Protein AF-A0A651E9D4-F1 (afdb_monomer)

Secondary structure (DSSP, 8-state):
--HHHHHHHHHHS--------SSSTTS-HHHHHHHHHHHHHHHHHHHHHHHHHHHHHHHHHHHHHTTPPP-TTSTTHHHHHHHHHHHHHHHHHHHHHHHHTT--TT--

Radius of gyration: 17.4 Å; Cα contacts (8 Å, |Δi|>4): 60; chains: 1; bounding box: 36×20×53 Å

Mean predicted aligned error: 10.08 Å

Sequence (108 aa):
MDFWTRMKQTVDKGVETSHDLFEKAKERAQDLSRTGVLKYELMQLEDQAGKQLARLGTAAYEVLQNGKAFTTDNEGVSEIMEEISSLKSRIASKEQELSEAGGKPEDA

Nearest PDB structures (foldseek):
  5y8t-assembly2_B  TM=3.210E-01  e=6.519E+00  Bacillus spizizenii str. W23
  5x11-assembly4_H  TM=3.209E-01  e=6.162E+00  Bacillus spizizenii str. W23
  3hai-assembly1_B  TM=3.333E-01  e=9.676E+00  Homo sapiens

Foldseek 3Di:
DALVVVVVVCVVDVDDDDDDDDDPPDPCVVLCVVLVVLLVVLVVLSVVLVVLVVVLVVQCCVCVVVVHDDDCPPPCNVVSVVSNVVSSVVNVVSCVVSVVSVHDNVND

Structure (mmCIF, N/CA/C/O backbone):
data_AF-A0A651E9D4-F1
#
_entry.id   AF-A0A651E9D4-F1
#
loop_
_atom_site.group_PDB
_atom_site.id
_atom_site.type_symbol
_atom_site.label_atom_id
_atom_site.label_alt_id
_atom_site.label_comp_id
_atom_site.label_asym_id
_atom_site.label_entity_id
_atom_site.label_seq_id
_atom_site.pdbx_PDB_ins_code
_atom_site.Cartn_x
_atom_site.Cartn_y
_atom_site.Cartn_z
_atom_site.occupancy
_atom_site.B_iso_or_equiv
_atom_site.auth_seq_id
_atom_site.auth_comp_id
_atom_site.auth_asym_id
_atom_site.auth_atom_id
_atom_site.pdbx_PDB_model_num
ATOM 1 N N . MET A 1 1 ? 5.769 10.178 -11.707 1.00 58.88 1 MET A N 1
ATOM 2 C CA . MET A 1 1 ? 5.396 10.630 -10.348 1.00 58.88 1 MET A CA 1
ATOM 3 C C . MET A 1 1 ? 5.313 9.418 -9.425 1.00 58.88 1 MET A C 1
ATOM 5 O O . MET A 1 1 ? 4.866 8.385 -9.902 1.00 58.88 1 MET A O 1
ATOM 9 N N . ASP A 1 2 ? 5.714 9.550 -8.157 1.00 72.75 2 ASP A N 1
ATOM 10 C CA . ASP A 1 2 ? 5.643 8.492 -7.122 1.00 72.75 2 ASP A CA 1
ATOM 11 C C . ASP A 1 2 ? 4.192 8.018 -6.882 1.00 72.75 2 ASP A C 1
ATOM 13 O O . ASP A 1 2 ? 3.258 8.832 -6.870 1.00 72.75 2 ASP A O 1
ATOM 17 N N . PHE A 1 3 ? 4.005 6.712 -6.685 1.00 74.38 3 PHE A N 1
ATOM 18 C CA . PHE A 1 3 ? 2.743 6.041 -6.349 1.00 74.38 3 PHE A CA 1
ATOM 19 C C . PHE A 1 3 ? 1.892 6.785 -5.307 1.00 74.38 3 PHE A C 1
ATOM 21 O O . PHE A 1 3 ? 0.688 6.946 -5.506 1.00 74.38 3 PHE A O 1
ATOM 28 N N . TRP A 1 4 ? 2.485 7.317 -4.229 1.00 74.25 4 TRP A N 1
ATOM 29 C CA . TRP A 1 4 ? 1.720 8.048 -3.200 1.00 74.25 4 TRP A CA 1
ATOM 30 C C . TRP A 1 4 ? 1.010 9.278 -3.732 1.00 74.25 4 TRP A C 1
ATOM 32 O O . TRP A 1 4 ? -0.084 9.624 -3.279 1.00 74.25 4 TRP A O 1
ATOM 42 N N . THR A 1 5 ? 1.651 9.943 -4.683 1.00 76.25 5 THR A N 1
ATOM 43 C CA . THR A 1 5 ? 1.091 11.109 -5.350 1.00 76.25 5 THR A CA 1
ATOM 44 C C . THR A 1 5 ? -0.073 10.690 -6.240 1.00 76.25 5 THR A C 1
ATOM 46 O O . THR A 1 5 ? -1.130 11.314 -6.174 1.00 76.25 5 THR A O 1
ATOM 49 N N . ARG A 1 6 ? 0.081 9.597 -7.005 1.00 74.62 6 ARG A N 1
ATOM 50 C CA . ARG A 1 6 ? -0.985 9.040 -7.854 1.00 74.62 6 ARG A CA 1
ATOM 51 C C . ARG A 1 6 ? -2.191 8.618 -7.024 1.00 74.62 6 ARG A C 1
ATOM 53 O O . ARG A 1 6 ? -3.301 9.033 -7.313 1.00 74.62 6 ARG A O 1
ATOM 60 N N . MET A 1 7 ? -1.969 7.891 -5.939 1.00 70.38 7 MET A N 1
ATOM 61 C CA . MET A 1 7 ? -3.045 7.389 -5.095 1.00 70.38 7 MET A CA 1
ATOM 62 C C . MET A 1 7 ? -3.803 8.495 -4.354 1.00 70.38 7 MET A C 1
ATOM 64 O O . MET A 1 7 ? -5.030 8.466 -4.325 1.00 70.38 7 MET A O 1
ATOM 68 N N . LYS A 1 8 ? -3.101 9.495 -3.794 1.00 70.38 8 LYS A N 1
ATOM 69 C CA . LYS A 1 8 ? -3.762 10.693 -3.243 1.00 70.38 8 LYS A CA 1
ATOM 70 C C . LYS A 1 8 ? -4.620 11.365 -4.308 1.00 70.38 8 LYS A C 1
ATOM 72 O O . LYS A 1 8 ? -5.780 11.648 -4.055 1.00 70.38 8 LYS A O 1
ATOM 77 N N . GLN A 1 9 ? -4.087 11.522 -5.519 1.00 66.88 9 GLN A N 1
ATOM 78 C CA . GLN A 1 9 ? -4.847 12.081 -6.630 1.00 66.88 9 GLN A CA 1
ATOM 79 C C . GLN A 1 9 ? -6.028 11.211 -7.057 1.00 66.88 9 GLN A C 1
ATOM 81 O O . GLN A 1 9 ? -7.037 11.784 -7.417 1.00 66.88 9 GLN A O 1
ATOM 86 N N . THR A 1 10 ? -5.957 9.880 -7.023 1.00 63.69 10 THR A N 1
ATOM 87 C CA . THR A 1 10 ? -7.095 9.000 -7.359 1.00 63.69 10 THR A CA 1
ATOM 88 C C . THR A 1 10 ? -8.198 9.054 -6.302 1.00 63.69 10 THR A C 1
ATOM 90 O O . THR A 1 10 ? -9.375 8.944 -6.631 1.00 63.69 10 THR A O 1
ATOM 93 N N . VAL A 1 11 ? -7.836 9.245 -5.032 1.00 59.44 11 VAL A N 1
ATOM 94 C CA . VAL A 1 11 ? -8.810 9.486 -3.958 1.00 59.44 11 VAL A CA 1
ATOM 95 C C . VAL A 1 11 ? -9.416 10.889 -4.084 1.00 59.44 11 VAL A C 1
ATOM 97 O O . VAL A 1 11 ? -10.624 11.045 -3.933 1.00 59.44 11 VAL A O 1
ATOM 100 N N . ASP A 1 12 ? -8.602 11.892 -4.426 1.00 57.69 12 ASP A N 1
ATOM 101 C CA . ASP A 1 12 ? -9.035 13.286 -4.594 1.00 57.69 12 ASP A CA 1
ATOM 102 C C . ASP A 1 12 ? -9.757 13.542 -5.935 1.00 57.69 12 ASP A C 1
ATOM 104 O O . ASP A 1 12 ? -10.542 14.482 -6.061 1.00 57.69 12 ASP A O 1
ATOM 108 N N . LYS A 1 13 ? -9.504 12.714 -6.952 1.00 49.09 13 LYS A N 1
ATOM 109 C CA . LYS A 1 13 ? -10.081 12.773 -8.297 1.00 49.09 13 LYS A CA 1
ATOM 110 C C . LYS A 1 13 ? -10.647 11.403 -8.647 1.00 49.09 13 LYS A C 1
ATOM 112 O O . LYS A 1 13 ? -9.924 10.505 -9.077 1.00 49.09 13 LYS A O 1
ATOM 117 N N . GLY A 1 14 ? -11.961 11.260 -8.514 1.00 47.47 14 GLY A N 1
ATOM 118 C CA . GLY A 1 14 ? -12.688 10.143 -9.105 1.00 47.47 14 GLY A CA 1
ATOM 119 C C . GLY A 1 14 ? -12.519 10.147 -10.627 1.00 47.47 14 GLY A C 1
ATOM 120 O O . GLY A 1 14 ? 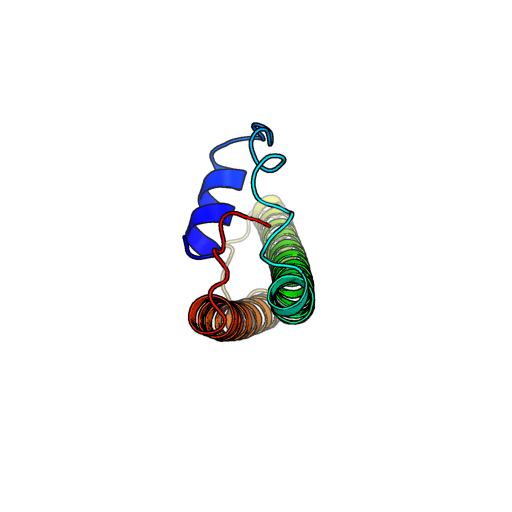-13.200 10.906 -11.300 1.00 47.47 14 GLY A O 1
ATOM 121 N N . VAL A 1 15 ? -11.581 9.320 -11.101 1.00 44.09 15 VAL A N 1
ATOM 122 C CA . VAL A 1 15 ? -11.338 8.813 -12.467 1.00 44.09 15 VAL A CA 1
ATOM 123 C C . VAL A 1 15 ? -11.548 9.806 -13.619 1.00 44.09 15 VAL A C 1
ATOM 125 O O . VAL A 1 15 ? -12.674 10.080 -14.020 1.00 44.09 15 VAL A O 1
ATOM 128 N N . GLU A 1 16 ? -10.453 10.194 -14.280 1.00 39.28 16 GLU A N 1
ATOM 129 C CA . GLU A 1 16 ? -10.502 10.658 -15.670 1.00 39.28 16 GLU A CA 1
ATOM 130 C C . GLU A 1 16 ? -9.383 10.013 -16.502 1.00 39.28 16 GLU A C 1
ATOM 132 O O . GLU A 1 16 ? -8.276 9.764 -16.025 1.00 39.28 16 GLU A O 1
ATOM 137 N N . THR A 1 17 ? -9.759 9.647 -17.721 1.00 47.06 17 THR A N 1
ATOM 138 C CA . THR A 1 17 ? -9.317 8.458 -18.458 1.00 47.06 17 THR A CA 1
ATOM 139 C C . THR A 1 17 ? -8.160 8.711 -19.427 1.00 47.06 17 THR A C 1
ATOM 141 O O . THR A 1 17 ? -7.891 9.828 -19.855 1.00 47.06 17 THR A O 1
ATOM 144 N N . S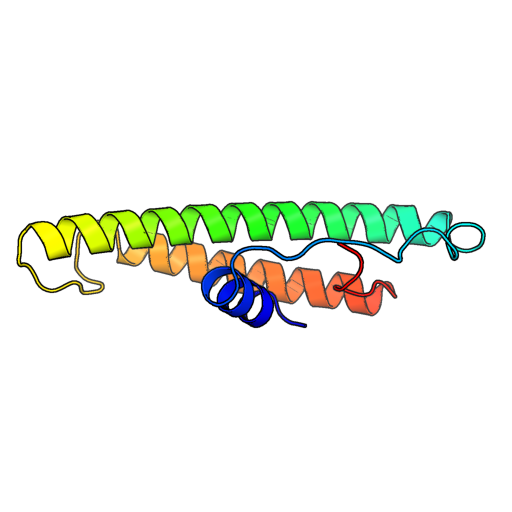ER A 1 18 ? -7.537 7.602 -19.818 1.00 43.56 18 SER A N 1
ATOM 145 C CA . SER A 1 18 ? -6.434 7.404 -20.753 1.00 43.56 18 SER A CA 1
ATOM 146 C C . SER A 1 18 ? -6.762 7.706 -22.227 1.00 43.56 18 SER A C 1
ATOM 148 O O . SER A 1 18 ? -7.584 7.040 -22.858 1.00 43.56 18 SER A O 1
ATOM 150 N N . HIS A 1 19 ? -6.024 8.644 -22.823 1.00 36.72 19 HIS A N 1
ATOM 151 C CA . HIS A 1 19 ? -5.823 8.750 -24.271 1.00 36.72 19 HIS A CA 1
ATOM 152 C C . HIS A 1 19 ? -4.456 9.404 -24.523 1.00 36.72 19 HIS A C 1
ATOM 154 O O . HIS A 1 19 ? -4.192 10.423 -23.901 1.00 36.72 19 HIS A O 1
ATOM 160 N N . ASP A 1 20 ? -3.608 8.771 -25.352 1.00 39.44 20 ASP A N 1
ATOM 161 C CA . ASP A 1 20 ? -2.384 9.312 -26.012 1.00 39.44 20 ASP A CA 1
ATOM 162 C C . ASP A 1 20 ? -1.137 8.395 -26.002 1.00 39.44 20 ASP A C 1
ATOM 164 O O . ASP A 1 20 ? -0.001 8.867 -25.946 1.00 39.44 20 ASP A O 1
ATOM 168 N N . LEU A 1 21 ? -1.285 7.067 -26.118 1.00 42.38 21 LEU A N 1
ATOM 169 C CA . LEU A 1 21 ? -0.119 6.154 -26.129 1.00 42.38 21 LEU A CA 1
ATOM 170 C C . LEU A 1 21 ? 0.089 5.322 -27.407 1.00 42.38 21 LEU A C 1
ATOM 172 O O . LEU A 1 21 ? 0.903 4.400 -27.405 1.00 42.38 21 LEU A O 1
ATOM 176 N N . PHE A 1 22 ? -0.573 5.641 -28.527 1.00 36.97 22 PHE A N 1
ATOM 177 C CA . PHE A 1 22 ? -0.524 4.775 -29.720 1.00 36.97 22 PHE A CA 1
ATOM 178 C C . PHE A 1 22 ? 0.590 5.080 -30.750 1.00 36.97 22 PHE A C 1
ATOM 180 O O . PHE A 1 22 ? 0.905 4.217 -31.565 1.00 36.97 22 PHE A O 1
ATOM 187 N N . GLU A 1 23 ? 1.251 6.245 -30.727 1.00 41.91 23 GLU A N 1
ATOM 188 C CA . GLU A 1 23 ? 2.114 6.662 -31.857 1.00 41.91 23 GLU A CA 1
ATOM 189 C C . GLU A 1 23 ? 3.614 6.296 -31.776 1.00 41.91 23 GLU A C 1
ATOM 191 O O . GLU A 1 23 ? 4.330 6.470 -32.759 1.00 41.91 23 GLU A O 1
ATOM 196 N N . LYS A 1 24 ? 4.134 5.742 -30.667 1.00 46.94 24 LYS A N 1
ATOM 197 C CA . LYS A 1 24 ? 5.601 5.541 -30.489 1.00 46.94 24 LYS A CA 1
ATOM 198 C C . LYS A 1 24 ? 6.092 4.083 -30.456 1.00 46.94 24 LYS A C 1
ATOM 200 O O . LYS A 1 24 ? 7.239 3.823 -30.100 1.00 46.94 24 LYS A O 1
ATOM 205 N N . ALA A 1 25 ? 5.260 3.116 -30.839 1.00 45.28 25 ALA A N 1
ATOM 206 C CA . ALA A 1 25 ? 5.487 1.696 -30.539 1.00 45.28 25 ALA A CA 1
ATOM 207 C C . ALA A 1 25 ? 6.538 0.952 -31.403 1.00 45.28 25 ALA A C 1
ATOM 209 O O . ALA A 1 25 ? 6.926 -0.158 -31.049 1.00 45.28 25 ALA A O 1
ATOM 210 N N . LYS A 1 26 ? 7.021 1.506 -32.526 1.00 40.38 26 LYS A N 1
ATOM 211 C CA . LYS A 1 26 ? 7.759 0.705 -33.530 1.00 40.38 26 LYS A CA 1
ATOM 212 C C . LYS A 1 26 ? 9.275 0.556 -33.293 1.00 40.38 26 LYS A C 1
ATOM 214 O O . LYS A 1 26 ? 9.840 -0.432 -33.749 1.00 40.38 26 LYS A O 1
ATOM 219 N N . GLU A 1 27 ? 9.932 1.459 -32.559 1.00 50.28 27 GLU A N 1
ATOM 220 C CA . GLU A 1 27 ? 11.394 1.397 -32.317 1.00 50.28 27 GLU A CA 1
ATOM 221 C C . GLU A 1 27 ? 11.803 0.761 -30.968 1.00 50.28 27 GLU A C 1
ATOM 223 O O . GLU A 1 27 ? 12.978 0.481 -30.762 1.00 50.28 27 GLU A O 1
ATOM 228 N N . ARG A 1 28 ? 10.862 0.467 -30.052 1.00 52.41 28 ARG A N 1
ATOM 229 C CA . ARG A 1 28 ? 11.153 0.061 -28.654 1.00 52.41 28 ARG A CA 1
ATOM 230 C C . ARG A 1 28 ? 10.936 -1.421 -28.310 1.00 52.41 28 ARG A C 1
ATOM 232 O O . ARG A 1 28 ? 10.807 -1.756 -27.141 1.00 52.41 28 ARG A O 1
ATOM 239 N N . ALA A 1 29 ? 10.852 -2.331 -29.278 1.00 51.56 29 ALA A N 1
ATOM 240 C CA . ALA A 1 29 ?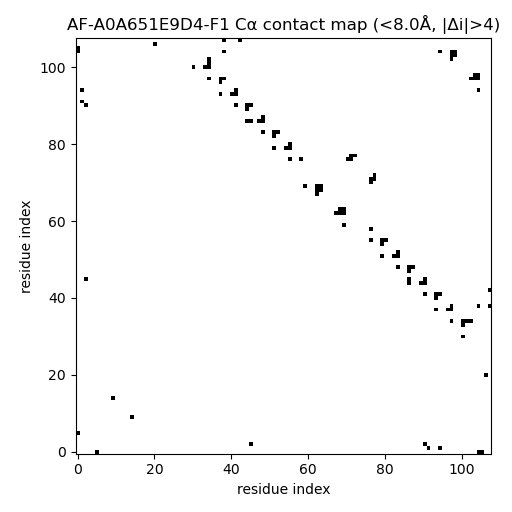 10.344 -3.691 -29.030 1.00 51.56 29 ALA A CA 1
ATOM 241 C C . ALA A 1 29 ? 11.144 -4.533 -28.002 1.00 51.56 29 ALA A C 1
ATOM 243 O O . ALA A 1 29 ? 10.538 -5.302 -27.258 1.00 51.56 29 ALA A O 1
ATOM 244 N N . GLN A 1 30 ? 12.476 -4.391 -27.922 1.00 49.34 30 GLN A N 1
ATOM 245 C CA . GLN A 1 30 ? 13.296 -5.132 -26.944 1.00 49.34 30 GLN A CA 1
ATOM 246 C C . GLN A 1 30 ? 13.277 -4.497 -25.545 1.00 49.34 30 GLN A C 1
ATOM 248 O O . GLN A 1 30 ? 13.100 -5.216 -24.559 1.00 49.34 30 GLN A O 1
ATOM 253 N N . ASP A 1 31 ? 13.346 -3.167 -25.454 1.00 56.44 31 ASP A N 1
ATOM 254 C CA . ASP A 1 31 ? 13.185 -2.446 -24.184 1.00 56.44 31 ASP A CA 1
ATOM 255 C C . ASP A 1 31 ? 11.769 -2.632 -23.616 1.00 56.44 31 ASP A C 1
ATOM 257 O O . ASP A 1 31 ? 11.597 -2.850 -22.420 1.00 56.44 31 ASP A O 1
ATOM 261 N N . LEU A 1 32 ? 10.745 -2.697 -24.476 1.00 60.47 32 LEU A N 1
ATOM 262 C CA . LEU A 1 32 ? 9.354 -2.961 -24.093 1.00 60.47 32 LEU A CA 1
ATOM 263 C C . LEU A 1 32 ? 9.161 -4.299 -23.371 1.00 60.47 32 LEU A C 1
ATOM 265 O O . LEU A 1 32 ? 8.264 -4.387 -22.537 1.00 60.47 32 LEU A O 1
ATOM 269 N N . SER A 1 33 ? 9.982 -5.323 -23.633 1.00 66.31 33 SER A N 1
ATOM 270 C CA . SER A 1 33 ? 9.844 -6.607 -22.934 1.00 66.31 33 SER A CA 1
ATOM 271 C C . SER A 1 33 ? 10.320 -6.511 -21.485 1.00 66.31 33 SER A C 1
ATOM 273 O O . SER A 1 33 ? 9.608 -6.943 -20.580 1.00 66.31 33 SER A O 1
ATOM 275 N N . ARG A 1 34 ? 11.508 -5.938 -21.240 1.00 71.12 34 ARG A N 1
ATOM 276 C CA . ARG A 1 34 ? 12.058 -5.803 -19.880 1.00 71.12 34 ARG A CA 1
ATOM 277 C C . ARG A 1 34 ? 11.294 -4.751 -19.081 1.00 71.12 34 ARG A C 1
ATOM 279 O O . ARG A 1 34 ? 10.886 -5.008 -17.953 1.00 71.12 34 ARG A O 1
ATOM 286 N N . THR A 1 35 ? 11.043 -3.596 -19.686 1.00 79.44 35 THR A N 1
ATOM 287 C CA . THR A 1 35 ? 10.227 -2.531 -19.100 1.00 79.44 35 THR A CA 1
ATOM 288 C C . THR A 1 35 ? 8.784 -2.998 -18.885 1.00 79.44 35 THR A C 1
ATOM 290 O O . THR A 1 35 ? 8.174 -2.626 -17.892 1.00 79.44 35 THR A O 1
ATOM 293 N N . GLY A 1 36 ? 8.236 -3.849 -19.760 1.00 80.00 36 GLY A N 1
ATOM 294 C CA . GLY A 1 36 ? 6.889 -4.412 -19.623 1.00 80.00 36 GLY A CA 1
ATOM 295 C C . GLY A 1 36 ? 6.734 -5.323 -18.406 1.00 80.00 36 GLY A C 1
ATOM 296 O O . GLY A 1 36 ? 5.761 -5.183 -17.669 1.00 80.00 36 GLY A O 1
ATOM 297 N N . VAL A 1 37 ? 7.714 -6.195 -18.142 1.00 85.69 37 VAL A N 1
ATOM 298 C CA . VAL A 1 37 ? 7.735 -7.016 -16.916 1.00 85.69 37 VAL A CA 1
ATOM 299 C C . VAL A 1 37 ? 7.817 -6.127 -15.675 1.00 85.69 37 VAL A C 1
ATOM 301 O O . VAL A 1 37 ? 7.009 -6.286 -14.766 1.00 85.69 37 VAL A O 1
ATOM 304 N N . LEU A 1 38 ? 8.719 -5.137 -15.665 1.00 81.62 38 LEU A N 1
ATOM 305 C CA . LEU A 1 38 ? 8.861 -4.206 -14.539 1.00 81.62 38 LEU A CA 1
ATOM 306 C C . LEU A 1 38 ? 7.581 -3.396 -14.282 1.00 81.62 38 LEU A C 1
ATOM 308 O O . LEU A 1 38 ? 7.192 -3.224 -13.131 1.00 81.62 38 LEU A O 1
ATOM 312 N N . LYS A 1 39 ? 6.892 -2.943 -15.338 1.00 82.94 39 LYS A N 1
ATOM 313 C CA . LYS A 1 39 ? 5.588 -2.268 -15.228 1.00 82.94 39 LYS A CA 1
ATOM 314 C C . LYS A 1 39 ? 4.510 -3.183 -14.662 1.00 82.94 39 LYS A C 1
ATOM 316 O O . LYS A 1 39 ? 3.727 -2.750 -13.828 1.00 82.94 39 LYS A O 1
ATOM 321 N N . TYR A 1 40 ? 4.463 -4.437 -15.104 1.00 84.44 40 TYR A N 1
ATOM 322 C CA . TYR A 1 40 ? 3.491 -5.400 -14.600 1.00 84.44 40 TYR A CA 1
ATOM 323 C C . TYR A 1 40 ? 3.727 -5.723 -13.119 1.00 84.44 40 TYR A C 1
ATOM 325 O O . TYR A 1 40 ? 2.783 -5.722 -12.333 1.00 84.44 40 TYR A O 1
ATOM 333 N N . GLU A 1 41 ? 4.983 -5.941 -12.722 1.00 85.12 41 GLU A N 1
ATOM 334 C CA . GLU A 1 41 ? 5.363 -6.122 -11.317 1.00 85.12 41 GLU A CA 1
ATOM 335 C C . GLU A 1 41 ? 4.996 -4.896 -10.474 1.00 85.12 41 GLU A C 1
ATOM 337 O O . GLU A 1 41 ? 4.448 -5.041 -9.383 1.00 85.12 41 GLU A O 1
ATOM 342 N N . LEU A 1 42 ? 5.255 -3.693 -10.993 1.00 85.44 42 LEU A N 1
ATOM 343 C CA . LEU A 1 42 ? 4.883 -2.443 -10.341 1.00 85.44 42 LEU A CA 1
ATOM 344 C C . LEU A 1 42 ? 3.360 -2.345 -10.164 1.00 85.44 42 LEU A C 1
ATOM 346 O O . LEU A 1 42 ? 2.896 -2.144 -9.047 1.00 85.44 42 LEU A O 1
ATOM 350 N N . MET A 1 43 ? 2.583 -2.598 -11.220 1.00 84.44 43 MET A N 1
ATOM 351 C CA . MET A 1 43 ? 1.116 -2.617 -11.175 1.00 84.44 43 MET A CA 1
ATOM 352 C C . MET A 1 43 ? 0.586 -3.617 -10.136 1.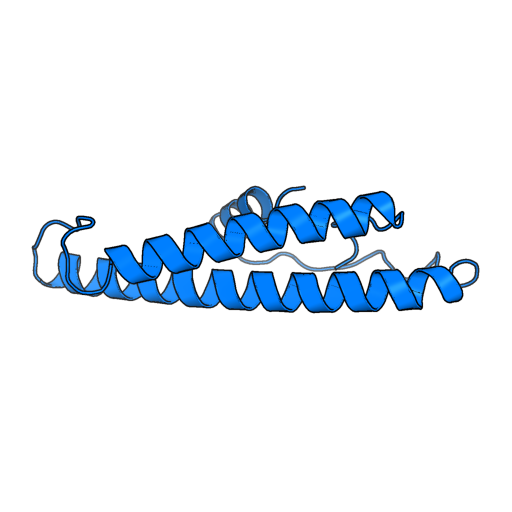00 84.44 43 MET A C 1
ATOM 354 O O . MET A 1 43 ? -0.351 -3.309 -9.403 1.00 84.44 43 MET A O 1
ATOM 358 N N . GLN A 1 44 ? 1.187 -4.807 -10.028 1.00 86.62 44 GLN A N 1
ATOM 359 C CA . GLN A 1 44 ? 0.803 -5.779 -9.000 1.00 86.62 44 GLN A CA 1
ATOM 360 C C . GLN A 1 44 ? 1.090 -5.276 -7.580 1.00 86.62 44 GLN A C 1
ATOM 362 O O . GLN A 1 44 ? 0.266 -5.468 -6.686 1.00 86.62 44 GLN A O 1
ATOM 367 N N . LEU A 1 45 ? 2.251 -4.656 -7.355 1.00 87.75 45 LEU A N 1
ATOM 368 C CA . LEU A 1 45 ? 2.603 -4.089 -6.051 1.00 87.75 45 LEU A CA 1
ATOM 369 C C . LEU A 1 45 ? 1.664 -2.939 -5.669 1.00 87.75 45 LEU A C 1
ATOM 371 O O . LEU A 1 45 ? 1.249 -2.845 -4.514 1.00 87.75 45 LEU A O 1
ATOM 375 N N . GLU A 1 46 ? 1.300 -2.099 -6.635 1.00 84.88 46 GLU A N 1
ATOM 376 C CA . GLU A 1 46 ? 0.346 -1.002 -6.459 1.00 84.88 46 GLU A CA 1
ATOM 377 C C . GLU A 1 46 ? -1.064 -1.512 -6.136 1.00 84.88 46 GLU A C 1
ATOM 379 O O . GLU A 1 46 ? -1.689 -1.011 -5.202 1.00 84.88 46 GLU A O 1
ATOM 384 N N . ASP A 1 47 ? -1.545 -2.548 -6.832 1.00 85.81 47 ASP A N 1
ATOM 385 C CA . ASP A 1 47 ? -2.824 -3.207 -6.528 1.00 85.81 47 ASP A CA 1
ATOM 386 C C . ASP A 1 47 ? -2.826 -3.815 -5.114 1.00 85.81 47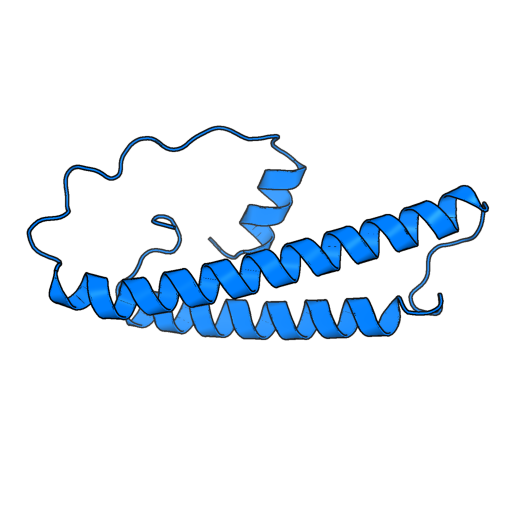 ASP A C 1
ATOM 388 O O . ASP A 1 47 ? -3.780 -3.640 -4.351 1.00 85.81 47 ASP A O 1
ATOM 392 N N . GLN A 1 48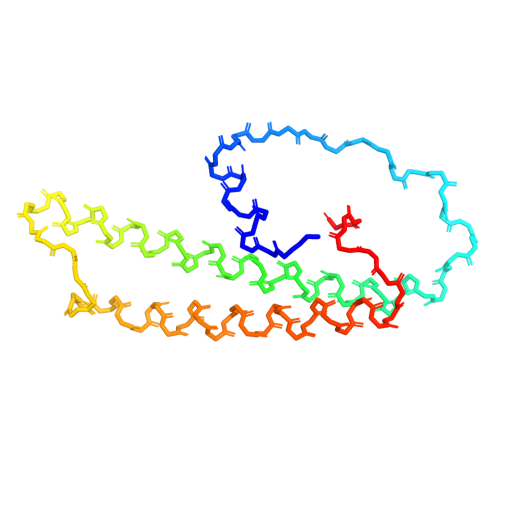 ? -1.731 -4.470 -4.713 1.00 89.00 48 GLN A N 1
ATOM 393 C CA . GLN A 1 48 ? -1.571 -4.985 -3.349 1.00 89.00 48 GLN A CA 1
ATOM 394 C C . GLN A 1 48 ? -1.604 -3.860 -2.306 1.00 89.00 48 GLN A C 1
ATOM 396 O O . GLN A 1 48 ? -2.297 -3.982 -1.294 1.00 89.00 48 GLN A O 1
ATOM 401 N N . ALA A 1 49 ? -0.903 -2.751 -2.555 1.00 85.62 49 ALA A N 1
ATOM 402 C CA . ALA A 1 49 ? -0.909 -1.591 -1.668 1.00 85.62 49 ALA A CA 1
ATOM 403 C C . ALA A 1 49 ? -2.307 -0.960 -1.568 1.00 85.62 49 ALA A C 1
ATOM 405 O O . ALA A 1 49 ? -2.761 -0.643 -0.467 1.00 85.62 49 ALA A O 1
ATOM 406 N N . GLY A 1 50 ? -3.019 -0.843 -2.694 1.00 83.94 50 GLY A N 1
ATOM 407 C CA . GLY A 1 50 ? -4.398 -0.361 -2.745 1.00 83.94 50 GLY A CA 1
ATOM 408 C C . GLY A 1 50 ? -5.353 -1.227 -1.921 1.00 83.94 50 GLY A C 1
ATOM 409 O O . GLY A 1 50 ? -6.132 -0.700 -1.127 1.00 83.94 50 GLY A O 1
ATOM 410 N N . LYS A 1 51 ? -5.246 -2.557 -2.025 1.00 90.88 51 LYS A N 1
ATOM 411 C CA . LYS A 1 51 ? -6.040 -3.500 -1.217 1.00 90.88 51 LYS A CA 1
ATOM 412 C C . LYS A 1 51 ? -5.779 -3.352 0.280 1.00 90.88 51 LYS A C 1
ATOM 414 O O . LYS A 1 51 ? -6.730 -3.349 1.060 1.00 90.88 51 LYS A O 1
ATOM 419 N N . GLN A 1 52 ? -4.520 -3.193 0.686 1.00 91.62 52 GLN A N 1
ATOM 420 C CA . GLN A 1 52 ? -4.186 -3.009 2.100 1.00 91.62 52 GLN A CA 1
ATOM 421 C C . GLN A 1 52 ? -4.686 -1.675 2.649 1.00 91.62 52 GLN A C 1
ATOM 423 O O . GLN A 1 52 ? -5.180 -1.606 3.771 1.00 91.62 52 GLN A O 1
ATOM 428 N N . LEU A 1 53 ? -4.642 -0.618 1.843 1.00 89.62 53 LEU A N 1
ATOM 429 C CA . LEU A 1 53 ? -5.210 0.670 2.229 1.00 89.62 53 LEU A CA 1
ATOM 430 C C . LEU A 1 53 ? -6.733 0.642 2.313 1.00 89.62 53 LEU A C 1
ATOM 432 O O . LEU A 1 53 ? -7.293 1.230 3.235 1.00 89.62 53 LEU A O 1
ATOM 436 N N . ALA A 1 54 ? -7.404 -0.077 1.411 1.00 89.81 54 ALA A N 1
ATOM 437 C CA . ALA A 1 54 ? -8.838 -0.317 1.521 1.00 89.81 54 ALA A CA 1
ATOM 438 C C . ALA A 1 54 ? -9.168 -1.074 2.818 1.00 89.81 54 ALA A C 1
ATOM 440 O O . ALA A 1 54 ? -10.058 -0.656 3.554 1.00 89.81 54 ALA A O 1
ATOM 441 N N . ARG A 1 55 ? -8.396 -2.119 3.152 1.00 92.31 55 ARG A N 1
ATOM 442 C CA . ARG A 1 55 ? -8.531 -2.869 4.411 1.00 92.31 55 ARG A CA 1
ATOM 443 C C . ARG A 1 55 ? -8.325 -1.977 5.639 1.00 92.31 55 ARG A C 1
ATOM 445 O O . ARG A 1 55 ? -9.112 -2.055 6.579 1.00 92.31 55 ARG A O 1
ATOM 452 N N . LEU A 1 56 ? -7.320 -1.099 5.614 1.00 92.38 56 LEU A N 1
ATOM 453 C CA . LEU A 1 56 ? -7.088 -0.107 6.666 1.00 92.38 56 LEU A CA 1
ATOM 454 C C . LEU A 1 56 ? -8.277 0.854 6.805 1.00 92.38 56 LEU A C 1
ATOM 456 O O . LEU A 1 56 ? -8.708 1.144 7.918 1.00 92.38 56 LEU A O 1
ATOM 460 N N . GLY A 1 57 ? -8.830 1.321 5.682 1.00 91.44 57 GLY A N 1
ATOM 461 C CA . GLY A 1 57 ? -10.020 2.170 5.650 1.00 91.44 57 GLY A CA 1
ATOM 462 C C . GLY A 1 57 ? -11.258 1.481 6.228 1.00 91.44 57 GLY A C 1
ATOM 463 O O . GLY A 1 57 ? -11.987 2.098 7.001 1.00 91.44 57 GLY A O 1
ATOM 464 N N . THR A 1 58 ? -11.470 0.197 5.921 1.00 92.69 58 THR A N 1
ATOM 465 C CA . THR A 1 58 ? -12.539 -0.615 6.521 1.00 92.69 58 THR A CA 1
ATOM 466 C C . THR A 1 58 ? -12.357 -0.744 8.032 1.00 92.69 58 THR A C 1
ATOM 468 O O . THR A 1 58 ? -13.295 -0.460 8.772 1.00 92.69 58 THR A O 1
ATOM 471 N N . ALA A 1 59 ? -11.151 -1.078 8.502 1.00 90.94 59 ALA A N 1
ATOM 472 C CA . ALA A 1 59 ? -10.862 -1.168 9.935 1.00 90.94 59 ALA A CA 1
ATOM 473 C C . ALA A 1 59 ? -11.095 0.175 10.650 1.00 90.94 59 ALA A C 1
ATOM 475 O O . ALA A 1 59 ? -11.709 0.224 11.717 1.00 90.94 59 ALA A O 1
ATOM 476 N N . ALA A 1 60 ? -10.668 1.286 10.041 1.00 91.88 60 ALA A N 1
ATOM 477 C CA . ALA A 1 60 ? -10.927 2.622 10.566 1.00 91.88 60 ALA A CA 1
ATOM 478 C C . ALA A 1 60 ? -12.429 2.928 10.632 1.00 91.88 60 ALA A C 1
ATOM 480 O O . ALA A 1 60 ? -12.911 3.413 11.654 1.00 91.88 60 ALA A O 1
ATOM 481 N N . TYR A 1 61 ? -13.179 2.610 9.574 1.00 92.25 61 TYR A N 1
ATOM 482 C CA . TYR A 1 61 ? -14.627 2.794 9.539 1.00 92.25 61 TYR A CA 1
ATOM 483 C C . TYR A 1 61 ? -15.328 2.011 10.655 1.00 92.25 61 TYR A C 1
ATOM 485 O O . TYR A 1 61 ? -16.132 2.588 11.381 1.00 92.25 61 TYR A O 1
ATOM 493 N N . GLU A 1 62 ? -14.991 0.735 10.848 1.00 90.69 62 GLU A N 1
ATOM 494 C CA . GLU A 1 62 ? -15.578 -0.111 11.894 1.00 90.69 62 GLU A CA 1
ATOM 495 C C . GLU A 1 62 ? -15.284 0.420 13.304 1.00 90.69 62 GLU A C 1
ATOM 497 O O . GLU A 1 62 ? -16.175 0.482 14.157 1.00 90.69 62 GLU A O 1
ATOM 502 N N . VAL A 1 63 ? -14.046 0.846 13.569 1.00 91.31 63 VAL A N 1
ATOM 503 C CA . VAL A 1 63 ? -13.663 1.425 14.867 1.00 91.31 63 VAL A CA 1
ATOM 504 C C . VAL A 1 63 ? -14.437 2.719 15.134 1.00 91.31 63 VAL A C 1
ATOM 506 O O . VAL A 1 63 ? -15.004 2.889 16.219 1.00 91.31 63 VAL A O 1
ATOM 509 N N . LEU A 1 64 ? -14.518 3.600 14.135 1.00 90.19 64 LEU A N 1
ATOM 510 C CA . LEU A 1 64 ? -15.210 4.884 14.243 1.00 90.19 64 LEU A CA 1
ATOM 511 C C . LEU A 1 64 ? -16.733 4.723 14.340 1.00 90.19 64 LEU A C 1
ATOM 513 O O . LEU A 1 64 ? -17.371 5.449 15.101 1.00 90.19 64 LEU A O 1
ATOM 517 N N . GLN A 1 65 ? -17.323 3.751 13.638 1.00 92.75 65 GLN A N 1
ATOM 518 C CA . GLN A 1 65 ? -18.752 3.431 13.728 1.00 92.75 65 GLN A CA 1
ATOM 519 C C . GLN A 1 65 ? -19.143 2.997 15.147 1.00 92.75 65 GLN A C 1
ATOM 521 O O . GLN A 1 65 ? -20.227 3.327 15.624 1.00 92.75 65 GLN A O 1
ATOM 526 N N . ASN A 1 66 ? -18.235 2.316 15.848 1.00 89.19 66 ASN A N 1
ATOM 527 C CA . ASN A 1 66 ? -18.399 1.938 17.250 1.00 89.19 66 ASN A CA 1
ATOM 528 C C . ASN A 1 66 ? -18.115 3.091 18.236 1.00 89.19 66 ASN A C 1
ATOM 530 O O . ASN A 1 66 ? -18.084 2.866 19.448 1.00 89.19 66 ASN A O 1
ATOM 534 N N . GLY A 1 67 ? -17.876 4.312 17.742 1.00 88.81 67 GLY A N 1
ATOM 535 C CA . GLY A 1 67 ? -17.597 5.499 18.553 1.00 88.81 67 GLY A CA 1
ATOM 536 C C . GLY A 1 67 ? -16.244 5.466 19.267 1.00 88.81 67 GLY A C 1
ATOM 537 O O . GLY A 1 67 ? -16.040 6.209 20.226 1.00 88.81 67 GLY A O 1
ATOM 538 N N . LYS A 1 68 ? -15.325 4.591 18.841 1.00 88.44 68 LYS A N 1
ATOM 539 C CA . LYS A 1 68 ? -13.987 4.462 19.426 1.00 88.44 68 LYS A CA 1
ATOM 540 C C . LYS A 1 68 ? -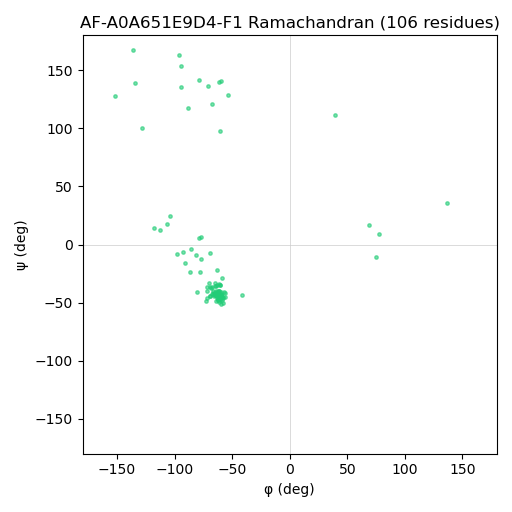12.982 5.309 18.650 1.00 88.44 68 LYS A C 1
ATOM 542 O O . LYS A 1 68 ? -13.153 5.571 17.462 1.00 88.44 68 LYS A O 1
ATOM 547 N N . ALA A 1 69 ? -11.912 5.719 19.324 1.00 88.31 69 ALA A N 1
ATOM 548 C CA . ALA A 1 69 ? -10.780 6.350 18.658 1.00 88.31 69 ALA A CA 1
ATOM 549 C C . ALA A 1 69 ? -10.016 5.313 17.821 1.00 88.31 69 ALA A C 1
ATOM 551 O O . ALA A 1 69 ? -9.774 4.201 18.295 1.00 88.31 69 ALA A O 1
ATOM 552 N N . PHE A 1 70 ? -9.635 5.699 16.603 1.00 90.44 70 PHE A N 1
ATOM 553 C CA . PHE A 1 70 ? -8.767 4.906 15.737 1.00 90.44 70 PHE A CA 1
ATOM 554 C C . PHE A 1 70 ? -7.296 5.238 16.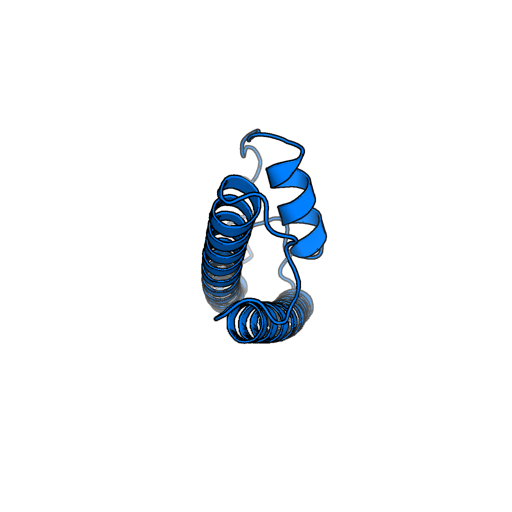016 1.00 90.44 70 PHE A C 1
ATOM 556 O O . PHE A 1 70 ? -6.867 6.380 15.850 1.00 90.44 70 PHE A O 1
ATOM 563 N N . THR A 1 71 ? -6.540 4.243 16.462 1.00 90.12 71 THR A N 1
ATOM 564 C CA . THR A 1 71 ? -5.120 4.293 16.809 1.00 90.12 71 THR A CA 1
ATOM 565 C C . THR A 1 71 ? -4.397 3.066 16.245 1.00 90.12 71 THR A C 1
ATOM 567 O O . THR A 1 71 ? -5.010 2.086 15.822 1.00 90.12 71 THR A O 1
ATOM 570 N N . THR A 1 72 ? -3.066 3.097 16.244 1.00 86.62 72 THR A N 1
ATOM 571 C CA . THR A 1 72 ? -2.227 1.968 15.805 1.00 86.62 72 THR A CA 1
ATOM 572 C C . THR A 1 72 ? -2.381 0.720 16.673 1.00 86.62 72 THR A C 1
ATOM 574 O O . THR A 1 72 ? -2.107 -0.384 16.207 1.00 86.62 72 THR A O 1
ATOM 577 N N . ASP A 1 73 ? -2.847 0.895 17.909 1.00 85.88 73 ASP A N 1
ATOM 578 C CA . ASP A 1 73 ? -3.029 -0.178 18.888 1.00 85.88 73 ASP A CA 1
ATOM 579 C C . ASP A 1 73 ? -4.339 -0.948 18.674 1.00 85.88 73 ASP A C 1
ATOM 581 O O . ASP A 1 73 ? -4.575 -1.968 19.324 1.00 85.88 73 ASP A O 1
ATOM 585 N N . ASN A 1 74 ? -5.219 -0.471 17.784 1.00 87.88 74 ASN A N 1
ATOM 586 C CA . ASN A 1 74 ? -6.380 -1.248 17.378 1.00 87.88 74 ASN A CA 1
ATOM 587 C C . ASN A 1 74 ? -5.928 -2.559 16.718 1.00 87.88 74 ASN A C 1
ATOM 589 O O . ASN A 1 74 ? -4.971 -2.600 15.942 1.00 87.88 74 ASN A O 1
ATOM 593 N N . GLU A 1 75 ? -6.638 -3.639 17.034 1.00 85.25 75 GLU A N 1
ATOM 594 C CA . GLU A 1 75 ? -6.302 -4.989 16.590 1.00 85.25 75 GLU A CA 1
ATOM 595 C C . GLU A 1 75 ? -6.139 -5.063 15.062 1.00 85.25 75 GLU A C 1
ATOM 597 O O . GLU A 1 75 ? -6.980 -4.577 14.307 1.00 85.25 75 GLU A O 1
ATOM 602 N N . GLY A 1 76 ? -5.017 -5.628 14.608 1.00 84.94 76 GLY A N 1
ATOM 603 C CA . GLY A 1 76 ? -4.678 -5.768 13.188 1.00 84.94 76 GLY A CA 1
ATOM 604 C C . GLY A 1 76 ? -4.223 -4.484 12.477 1.00 84.94 76 GLY A C 1
ATOM 605 O O . GLY A 1 76 ? -3.691 -4.572 11.374 1.00 84.94 76 GLY A O 1
ATOM 606 N N . VAL A 1 77 ? -4.359 -3.294 13.079 1.00 91.12 77 VAL A N 1
ATOM 607 C CA . VAL A 1 77 ? -3.985 -2.023 12.424 1.00 91.12 77 VAL A CA 1
ATOM 608 C C . VAL A 1 77 ? -2.476 -1.894 12.250 1.00 91.12 77 VAL A C 1
ATOM 610 O O . VAL A 1 77 ? -2.023 -1.521 11.168 1.00 91.12 77 VAL A O 1
ATOM 613 N N . SER A 1 78 ? -1.692 -2.229 13.279 1.00 90.88 78 SER A N 1
ATOM 614 C CA . SER A 1 78 ? -0.224 -2.180 13.198 1.00 90.88 78 SER A CA 1
ATOM 615 C C . SER A 1 78 ? 0.331 -3.090 12.095 1.00 90.88 78 SER A C 1
ATOM 617 O O . SER A 1 78 ? 1.149 -2.640 11.298 1.00 90.88 78 SER A O 1
ATOM 619 N N . GLU A 1 79 ? -0.182 -4.317 11.976 1.00 92.75 79 GLU A N 1
ATOM 620 C CA . GLU A 1 79 ? 0.213 -5.268 10.925 1.00 92.75 79 GLU A CA 1
ATOM 621 C C . GLU A 1 79 ? -0.113 -4.725 9.525 1.00 92.75 79 GLU A C 1
ATOM 623 O O . GLU A 1 79 ? 0.759 -4.677 8.658 1.00 92.75 79 GLU A O 1
ATOM 628 N N . ILE A 1 80 ? -1.332 -4.209 9.319 1.00 92.50 80 ILE A N 1
ATOM 629 C CA . ILE A 1 80 ? -1.728 -3.596 8.041 1.00 92.50 80 ILE A CA 1
ATOM 630 C C . ILE A 1 80 ? -0.812 -2.407 7.700 1.00 92.50 80 ILE A C 1
ATOM 632 O O . ILE A 1 80 ? -0.413 -2.238 6.545 1.00 92.50 80 ILE A O 1
ATOM 6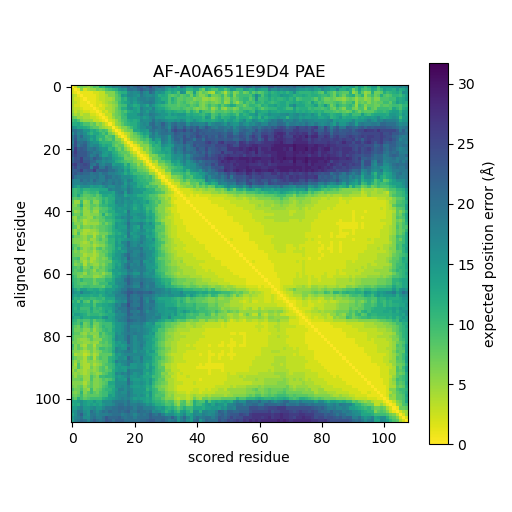36 N N . MET A 1 81 ? -0.442 -1.577 8.682 1.00 91.00 81 MET A N 1
ATOM 637 C CA . MET A 1 81 ? 0.465 -0.451 8.443 1.00 91.00 81 MET A CA 1
ATOM 638 C C . MET A 1 81 ? 1.887 -0.890 8.074 1.00 91.00 81 MET A C 1
ATOM 640 O O . MET A 1 81 ? 2.504 -0.275 7.198 1.00 91.00 81 MET A O 1
ATOM 644 N N . GLU A 1 82 ? 2.414 -1.928 8.723 1.00 94.31 82 GLU A N 1
ATOM 645 C CA . GLU A 1 82 ? 3.726 -2.499 8.405 1.00 94.31 82 GLU A CA 1
ATOM 646 C C . GLU A 1 82 ? 3.747 -3.086 6.990 1.00 94.31 82 GLU A C 1
ATOM 648 O O . GLU A 1 82 ? 4.665 -2.797 6.214 1.00 94.31 82 GLU A O 1
ATOM 653 N N . GLU A 1 83 ? 2.701 -3.823 6.609 1.00 93.62 83 GLU A N 1
ATOM 654 C CA . GLU A 1 83 ? 2.535 -4.357 5.256 1.00 93.62 83 GLU A CA 1
ATOM 655 C C . GLU A 1 83 ? 2.478 -3.239 4.211 1.00 93.62 83 GLU A C 1
ATOM 657 O O . GLU A 1 83 ? 3.185 -3.299 3.201 1.00 93.62 83 GLU A O 1
ATOM 662 N N . ILE A 1 84 ? 1.704 -2.177 4.470 1.00 91.94 84 ILE A N 1
ATOM 663 C CA . ILE A 1 84 ? 1.663 -0.994 3.604 1.00 91.94 84 ILE A CA 1
ATOM 664 C C . ILE A 1 84 ? 3.066 -0.404 3.472 1.00 91.94 84 ILE A C 1
ATOM 666 O O . ILE A 1 84 ? 3.512 -0.176 2.353 1.00 91.94 84 ILE A O 1
ATOM 670 N N . SER A 1 85 ? 3.778 -0.172 4.578 1.00 91.69 85 SER A N 1
ATOM 671 C CA . SER A 1 85 ? 5.132 0.402 4.572 1.00 91.69 85 SER A CA 1
ATOM 672 C C . SER A 1 85 ? 6.120 -0.433 3.746 1.00 91.69 85 SER A C 1
ATOM 674 O O . SER A 1 85 ? 6.841 0.104 2.901 1.00 91.69 85 SER A O 1
ATOM 676 N N . SER A 1 86 ? 6.090 -1.756 3.917 1.00 94.38 86 SER A N 1
ATOM 677 C CA . SER A 1 86 ? 6.886 -2.702 3.131 1.00 94.38 86 SER A CA 1
ATOM 678 C C . SER A 1 86 ? 6.560 -2.613 1.636 1.00 94.38 86 SER A C 1
ATOM 680 O O . SER A 1 86 ? 7.463 -2.495 0.802 1.00 94.38 86 SER A O 1
ATOM 682 N N . LEU A 1 87 ? 5.271 -2.576 1.281 1.00 91.75 87 LEU A N 1
ATOM 683 C CA . LEU A 1 87 ? 4.828 -2.406 -0.104 1.00 91.75 87 LEU A CA 1
ATOM 684 C C . LEU A 1 87 ? 5.299 -1.070 -0.694 1.00 91.75 87 LEU A C 1
ATOM 686 O O . LEU A 1 87 ? 5.788 -1.067 -1.820 1.00 91.75 87 LEU A O 1
ATOM 690 N N . LYS A 1 88 ? 5.268 0.040 0.064 1.00 87.62 88 LYS A N 1
ATOM 691 C CA . LYS A 1 88 ? 5.812 1.335 -0.398 1.00 87.62 88 LYS A CA 1
ATOM 692 C C . LYS A 1 88 ? 7.290 1.233 -0.757 1.00 87.62 88 LYS A C 1
ATOM 694 O O . LYS A 1 88 ? 7.701 1.738 -1.796 1.00 87.62 88 LYS A O 1
ATOM 699 N N . SER A 1 89 ? 8.087 0.597 0.101 1.00 92.50 89 SER A N 1
ATOM 700 C CA . SER A 1 89 ? 9.526 0.450 -0.132 1.00 92.50 89 SER A CA 1
ATOM 701 C C . SER A 1 89 ? 9.806 -0.377 -1.389 1.00 92.50 89 SER A C 1
ATOM 703 O O . SER A 1 89 ? 10.655 -0.006 -2.200 1.00 92.50 89 SER A O 1
ATOM 705 N N . ARG A 1 90 ? 9.039 -1.453 -1.600 1.00 92.31 90 ARG A N 1
ATOM 706 C CA . ARG A 1 90 ? 9.140 -2.302 -2.795 1.00 92.31 90 ARG A CA 1
ATOM 707 C C . ARG A 1 90 ? 8.722 -1.564 -4.067 1.00 92.31 90 ARG A C 1
ATOM 709 O O . ARG A 1 90 ? 9.407 -1.694 -5.076 1.00 92.31 90 ARG A O 1
ATOM 716 N N . ILE A 1 91 ? 7.645 -0.778 -4.010 1.00 86.75 91 ILE A N 1
ATOM 717 C CA . ILE A 1 91 ? 7.197 0.085 -5.112 1.00 86.75 91 ILE A CA 1
ATOM 718 C C . ILE A 1 91 ? 8.294 1.090 -5.466 1.00 86.75 91 ILE A C 1
ATOM 720 O O . ILE A 1 91 ? 8.702 1.137 -6.619 1.00 86.75 91 ILE A O 1
ATOM 724 N N . ALA A 1 92 ? 8.844 1.813 -4.487 1.00 86.56 92 ALA A N 1
ATOM 725 C CA . ALA A 1 92 ? 9.898 2.800 -4.727 1.00 86.56 92 ALA A CA 1
ATOM 726 C C . ALA A 1 92 ? 11.153 2.177 -5.368 1.00 86.56 92 ALA A C 1
ATOM 728 O O . ALA A 1 92 ? 11.691 2.714 -6.334 1.00 86.56 92 ALA A O 1
ATOM 729 N N . SER A 1 93 ? 11.584 1.006 -4.882 1.00 90.25 93 SER A N 1
ATOM 730 C CA . SER A 1 93 ? 12.692 0.255 -5.489 1.00 90.25 93 SER A CA 1
ATOM 731 C C . SER A 1 93 ? 12.383 -0.132 -6.939 1.00 90.25 93 SER A C 1
ATOM 733 O O . SER A 1 93 ? 13.232 0.005 -7.817 1.00 90.25 93 SER A O 1
ATOM 735 N N . LYS A 1 94 ? 11.156 -0.589 -7.214 1.00 86.81 94 LYS A N 1
ATOM 736 C CA . LYS A 1 94 ? 10.737 -1.020 -8.552 1.00 86.81 94 LYS A CA 1
ATOM 737 C C . LYS A 1 94 ? 10.562 0.156 -9.522 1.00 86.81 94 LYS A C 1
ATOM 739 O O . LYS A 1 94 ? 10.917 0.034 -10.691 1.00 86.81 94 LYS A O 1
ATOM 744 N N . GLU A 1 95 ? 10.073 1.302 -9.048 1.00 82.94 95 GLU A N 1
ATOM 745 C CA . GLU A 1 95 ? 10.017 2.555 -9.814 1.00 82.94 95 GLU A CA 1
ATOM 746 C C . GLU A 1 95 ? 11.425 3.032 -10.197 1.00 82.94 95 GLU A C 1
ATOM 748 O O . GLU A 1 95 ? 11.638 3.469 -11.331 1.00 82.94 95 GLU A O 1
ATOM 753 N N . GLN A 1 96 ? 12.399 2.897 -9.290 1.00 86.50 96 GLN A N 1
ATOM 754 C CA . GLN A 1 96 ? 13.798 3.197 -9.584 1.00 86.50 96 GLN A CA 1
ATOM 755 C C . GLN A 1 96 ? 14.360 2.259 -10.665 1.00 86.50 96 GLN A C 1
ATOM 757 O O . GLN A 1 96 ? 14.899 2.744 -11.659 1.00 86.50 96 GLN A O 1
ATOM 762 N N . GLU A 1 97 ? 14.165 0.941 -10.534 1.00 85.25 97 GLU A N 1
ATOM 763 C CA . GLU A 1 97 ? 14.569 -0.044 -11.554 1.00 85.25 97 GLU A CA 1
ATOM 764 C C . GLU A 1 97 ? 13.949 0.263 -12.930 1.00 85.25 97 GLU A C 1
ATOM 766 O O . GLU A 1 97 ? 14.619 0.175 -13.962 1.00 85.25 97 GLU A O 1
ATOM 771 N N . LEU A 1 98 ? 12.668 0.648 -12.958 1.00 78.88 98 LEU A N 1
ATOM 772 C CA . LEU A 1 98 ? 11.955 1.016 -14.181 1.00 78.88 98 LEU A CA 1
ATOM 773 C C . LEU A 1 98 ? 12.533 2.286 -14.822 1.00 78.88 98 LEU A C 1
ATOM 775 O O . LEU A 1 98 ? 12.688 2.336 -16.045 1.00 78.88 98 LEU A O 1
ATOM 779 N N . SER A 1 99 ? 12.866 3.288 -14.005 1.00 76.94 99 SER A N 1
ATOM 780 C CA . SER A 1 99 ? 13.479 4.541 -14.454 1.00 76.94 99 SER A CA 1
ATOM 781 C C . SER A 1 99 ? 14.882 4.315 -15.022 1.00 76.94 99 SER A C 1
ATOM 783 O O . SER A 1 99 ? 15.221 4.873 -16.065 1.00 76.94 99 SER A O 1
ATOM 785 N N . GLU A 1 100 ? 15.695 3.483 -14.368 1.00 80.19 100 GLU A N 1
ATOM 786 C CA . GLU A 1 100 ? 17.033 3.102 -14.841 1.00 80.19 100 GLU A CA 1
ATOM 787 C C . GLU A 1 100 ? 16.967 2.304 -16.153 1.00 80.19 100 GLU A C 1
ATOM 789 O O . GLU A 1 100 ? 17.823 2.462 -17.023 1.00 80.19 100 GLU A O 1
ATOM 794 N N . ALA A 1 101 ? 15.910 1.508 -16.346 1.00 75.25 101 ALA A N 1
ATOM 795 C CA . ALA A 1 101 ? 15.625 0.792 -17.589 1.00 75.25 101 ALA A CA 1
ATOM 796 C C . ALA A 1 101 ? 15.033 1.680 -18.710 1.00 75.25 101 ALA A C 1
ATOM 798 O O . ALA A 1 101 ? 14.618 1.159 -19.745 1.00 75.25 101 ALA A O 1
ATOM 799 N N . GLY A 1 102 ? 14.953 3.004 -18.524 1.00 68.00 102 GLY A N 1
ATOM 800 C CA . GLY A 1 102 ? 14.439 3.948 -19.527 1.00 68.00 102 GLY A CA 1
ATOM 801 C C . GLY A 1 102 ? 12.910 3.988 -19.659 1.00 68.00 102 GLY A C 1
ATOM 802 O O . GLY A 1 102 ? 12.383 4.621 -20.581 1.00 68.00 102 GLY A O 1
ATOM 803 N N . GLY A 1 103 ? 12.181 3.331 -18.752 1.00 62.91 103 GLY A N 1
ATOM 804 C CA . GLY A 1 103 ? 10.725 3.393 -18.667 1.00 62.91 103 GLY A CA 1
ATOM 805 C C . GLY A 1 103 ? 10.250 4.678 -17.990 1.00 62.91 103 GLY A C 1
ATOM 806 O O . GLY A 1 103 ? 10.845 5.135 -17.017 1.00 62.91 103 GLY A O 1
ATOM 807 N N . LYS A 1 104 ? 9.149 5.262 -18.477 1.00 58.66 104 LYS A N 1
ATOM 808 C CA . LYS A 1 104 ? 8.441 6.322 -17.751 1.00 58.66 104 LYS A CA 1
ATOM 809 C C . LYS A 1 104 ? 7.309 5.706 -16.920 1.00 58.66 104 LYS A C 1
ATOM 811 O O . LYS A 1 104 ? 6.565 4.884 -17.455 1.00 58.66 104 LYS A O 1
ATOM 816 N N . PRO A 1 105 ? 7.131 6.122 -15.653 1.00 53.28 105 PRO A N 1
ATOM 817 C CA . PRO A 1 105 ? 6.035 5.650 -14.803 1.00 53.28 105 PRO A CA 1
ATOM 818 C C . PRO A 1 105 ? 4.651 6.154 -15.250 1.00 53.28 105 PRO A C 1
ATOM 820 O O . PRO A 1 105 ? 3.649 5.729 -14.697 1.00 53.28 105 PRO A O 1
ATOM 823 N N . GLU A 1 106 ? 4.583 7.057 -16.234 1.00 51.62 106 GLU A N 1
ATOM 824 C CA . GLU A 1 106 ? 3.329 7.607 -16.781 1.00 51.62 106 GLU A CA 1
ATOM 825 C C . GLU A 1 106 ? 2.715 6.741 -17.897 1.00 51.62 106 GLU A C 1
ATOM 827 O O . GLU A 1 106 ? 1.623 7.031 -18.367 1.00 51.62 106 GLU A O 1
ATOM 832 N N . ASP A 1 107 ? 3.402 5.668 -18.302 1.00 42.50 107 ASP A N 1
ATOM 833 C CA . ASP A 1 107 ? 2.983 4.767 -19.383 1.00 42.50 107 ASP A CA 1
ATOM 834 C C . ASP A 1 107 ? 2.404 3.428 -18.848 1.00 42.50 107 ASP A C 1
ATOM 836 O O . ASP A 1 107 ? 2.546 2.398 -19.524 1.00 42.50 107 ASP A O 1
ATOM 840 N N . ALA A 1 108 ? 1.889 3.393 -17.613 1.00 42.09 108 ALA A N 1
ATOM 841 C CA . ALA A 1 108 ? 1.272 2.219 -16.980 1.00 42.09 108 ALA A CA 1
ATOM 842 C C . ALA A 1 108 ? -0.220 2.461 -16.727 1.00 42.09 108 ALA A C 1
ATOM 844 O O . ALA A 1 108 ? -0.555 3.570 -16.254 1.00 42.09 108 ALA A O 1
#

Solvent-accessible surface area (backbone atoms only — not comparable to full-atom values): 6450 Å² total; per-residue (Å²): 120,60,67,71,59,54,52,52,46,49,73,77,39,83,79,86,84,93,81,91,82,81,90,73,69,84,84,42,66,71,58,48,55,61,40,44,52,47,49,51,54,42,52,52,45,50,53,51,39,51,51,44,51,51,51,50,50,50,54,45,49,57,37,46,73,71,74,42,86,79,54,65,84,43,88,68,41,48,60,47,51,51,53,40,53,51,40,51,54,52,42,54,54,44,52,49,54,29,46,75,65,72,39,64,76,84,80,115

pLDDT: mean 75.47, std 17.94, range [36.72, 94.38]